Protein AF-A0A060CKG1-F1 (afdb_monomer)

Solvent-accessible surface area (backbone atoms only — not comparable to full-atom values): 6480 Å² total; per-residue (Å²): 83,64,70,46,85,90,54,57,44,49,62,85,80,42,60,67,42,31,33,78,51,62,58,72,11,49,42,74,90,76,64,24,37,29,71,27,49,81,38,67,67,45,45,48,51,55,51,50,51,54,49,46,46,39,71,76,66,64,50,90,60,46,76,48,75,62,43,52,65,53,40,29,43,52,58,92,50,59,93,87,55,43,64,62,37,101,84,70,41,51,54,27,60,40,42,47,50,49,56,73,69,36,90,49,66,88,44,46,52,78,44,117

Mean predicted aligned error: 4.68 Å

InterPro domains:
  IPR017853 Glycoside hydrolase superfamily [SSF51445] (3-99)

Nearest PDB structures (foldseek):
  6klf-assembly1_A  TM=9.955E-01  e=7.530E-12  Crocosphaera subtropica ATCC 51142
  5gr1-assembly1_A  TM=9.707E-01  e=5.111E-12  Crocosphaera subtropica ATCC 51142
  5gr5-assembly1_A  TM=9.957E-01  e=1.040E-11  Crocosphaera subtropica ATCC 51142
  5gr0-assembly1_A  TM=9.699E-01  e=8.033E-12  Crocosphaera subtropica ATCC 51142
  5gr4-assembly1_A  TM=9.959E-01  e=1.437E-11  Crocosphaera subtropica ATCC 51142

Secondary structure (DSSP, 8-state):
-B--TTTTTTTTSS-SSB-SSHHHHEETTTTEEPB-TT-HHHHHHHHHHHHHHHHHH--S-EEES-HHHHHBTTTT--TTSS---TTS-SB-HHHHHHHHH-TTTTTEEE--

Sequence (112 aa):
FPSDPHGLACFDGTHLYEHADPQEGFHQDWHTLIYNFGRNEVRGFLLGSAFYWLKHFHIDGLRVDAVASMLYRDYSRKEGEWKPNIYGGRENLEAVSFFMNSQLSCEICMMM

Organism: NCBI:txid114714

Structure (mmCIF, N/CA/C/O backbone):
data_AF-A0A060CKG1-F1
#
_entry.id   AF-A0A060CKG1-F1
#
loop_
_atom_site.group_PDB
_atom_site.id
_atom_site.type_symbol
_atom_site.label_atom_id
_atom_site.label_alt_id
_atom_site.label_comp_id
_atom_site.label_asym_id
_atom_site.label_entity_id
_atom_site.label_seq_id
_atom_site.pdbx_PDB_ins_code
_atom_site.Cartn_x
_atom_site.Cartn_y
_atom_site.Cartn_z
_atom_site.occupancy
_atom_site.B_iso_or_equiv
_atom_site.auth_seq_id
_atom_site.auth_comp_id
_atom_site.auth_asym_id
_atom_site.auth_atom_id
_atom_site.pdbx_PDB_model_num
ATOM 1 N N . PHE A 1 1 ? 4.684 -1.755 4.210 1.00 92.25 1 PHE A N 1
ATOM 2 C CA . PHE A 1 1 ? 6.144 -1.550 4.223 1.00 92.25 1 PHE A CA 1
ATOM 3 C C . PHE A 1 1 ? 6.606 -1.196 5.637 1.00 92.25 1 PHE A C 1
ATOM 5 O O . PHE A 1 1 ? 5.801 -0.659 6.392 1.00 92.25 1 PHE A O 1
ATOM 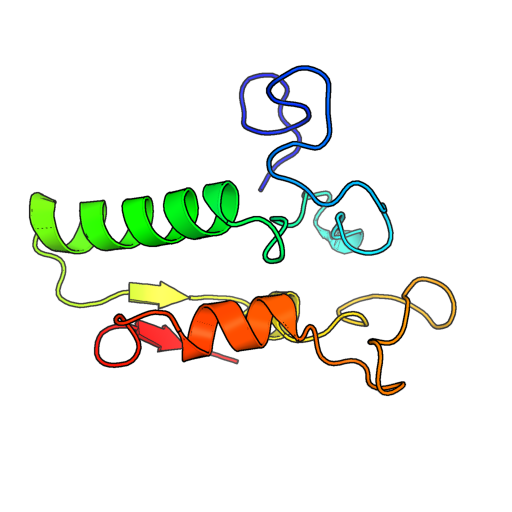12 N N . PRO A 1 2 ? 7.842 -1.539 6.037 1.00 94.31 2 PRO A N 1
ATOM 13 C CA . PRO A 1 2 ? 8.378 -1.228 7.368 1.00 94.31 2 PRO A CA 1
ATOM 14 C C . PRO A 1 2 ? 8.440 0.278 7.666 1.00 94.31 2 PRO A C 1
ATOM 16 O O . PRO A 1 2 ? 8.513 1.088 6.743 1.00 94.31 2 PRO A O 1
ATOM 19 N N . SER A 1 3 ? 8.430 0.655 8.946 1.00 92.69 3 SER A N 1
ATOM 20 C CA . SER A 1 3 ? 8.461 2.056 9.399 1.00 92.69 3 SER A CA 1
ATOM 21 C C . SER A 1 3 ? 9.878 2.620 9.578 1.00 92.69 3 SER A C 1
ATOM 23 O O . SER A 1 3 ? 10.089 3.530 10.379 1.00 92.69 3 SER A O 1
ATOM 25 N N . ASP A 1 4 ? 10.869 2.050 8.895 1.00 93.12 4 ASP A N 1
ATOM 26 C CA . ASP A 1 4 ? 12.261 2.468 9.015 1.00 93.12 4 ASP A CA 1
ATOM 27 C C . ASP A 1 4 ? 12.474 3.920 8.539 1.00 93.12 4 ASP A C 1
ATOM 29 O O . ASP A 1 4 ? 12.023 4.268 7.443 1.00 93.12 4 ASP A O 1
ATOM 33 N N . PRO A 1 5 ? 13.226 4.762 9.282 1.00 90.94 5 PRO A N 1
ATOM 34 C CA . PRO A 1 5 ? 13.419 6.175 8.930 1.00 90.94 5 PRO A CA 1
ATOM 35 C C . PRO A 1 5 ? 14.138 6.426 7.600 1.00 90.94 5 PRO A C 1
ATOM 37 O O . PRO A 1 5 ? 14.017 7.500 7.026 1.00 90.94 5 PRO A O 1
ATOM 40 N N . HIS A 1 6 ? 14.922 5.458 7.123 1.00 93.50 6 HIS A N 1
ATOM 41 C CA . HIS A 1 6 ? 15.615 5.540 5.834 1.00 93.50 6 HIS A CA 1
ATOM 42 C C . HIS A 1 6 ? 14.744 5.060 4.658 1.00 93.50 6 HIS A C 1
ATOM 44 O O . HIS A 1 6 ? 15.196 5.078 3.515 1.00 93.50 6 HIS A O 1
ATOM 50 N N . GLY A 1 7 ? 13.537 4.564 4.947 1.00 95.06 7 GLY A N 1
ATOM 51 C CA . GLY A 1 7 ? 12.598 4.024 3.977 1.00 95.06 7 GLY A CA 1
ATOM 52 C C . GLY A 1 7 ? 11.579 5.054 3.491 1.00 95.06 7 GLY A C 1
ATOM 53 O O . GLY A 1 7 ? 11.887 6.220 3.266 1.00 95.06 7 GLY A O 1
ATOM 54 N N . LEU A 1 8 ? 10.343 4.589 3.291 1.00 95.56 8 LEU A N 1
ATOM 55 C CA . LEU A 1 8 ? 9.247 5.382 2.716 1.00 95.56 8 LEU A CA 1
ATOM 56 C C . LEU A 1 8 ? 8.341 6.042 3.767 1.00 95.56 8 LEU A C 1
ATOM 58 O O . LEU A 1 8 ? 7.434 6.785 3.398 1.00 95.56 8 LEU A O 1
ATOM 62 N N . ALA A 1 9 ? 8.547 5.749 5.052 1.00 94.94 9 ALA A N 1
ATOM 63 C CA . ALA A 1 9 ? 7.738 6.295 6.137 1.00 94.94 9 ALA A CA 1
ATOM 64 C C . ALA A 1 9 ? 7.965 7.806 6.268 1.00 94.94 9 ALA A C 1
ATOM 66 O O . ALA A 1 9 ? 9.115 8.239 6.315 1.00 94.94 9 ALA A O 1
ATOM 67 N N . CYS A 1 10 ? 6.889 8.598 6.347 1.00 93.88 10 CYS A N 1
ATOM 68 C CA . CYS A 1 10 ? 6.963 10.058 6.472 1.00 93.88 10 CYS A CA 1
ATOM 69 C C . CYS A 1 10 ? 7.930 10.722 5.467 1.00 93.88 10 CYS A C 1
ATOM 71 O O . CYS A 1 10 ? 8.685 11.627 5.828 1.00 93.88 10 CYS A O 1
ATOM 73 N N . PHE A 1 11 ? 7.931 10.242 4.218 1.00 96.12 11 PHE A N 1
ATOM 74 C CA . PHE A 1 11 ? 8.996 10.485 3.236 1.00 96.12 11 PHE A CA 1
ATOM 75 C C . PHE A 1 11 ? 9.367 11.964 3.022 1.00 96.12 11 PHE A C 1
ATOM 77 O O . PHE A 1 11 ? 10.541 12.287 2.865 1.00 96.12 11 PHE A O 1
ATOM 84 N N . ASP A 1 12 ? 8.385 12.866 3.020 1.00 95.12 12 ASP A N 1
ATOM 85 C CA . ASP A 1 12 ? 8.572 14.315 2.850 1.00 95.12 12 ASP A CA 1
ATOM 86 C C . ASP A 1 12 ? 8.209 15.121 4.113 1.00 95.12 12 ASP A C 1
ATOM 88 O O . ASP A 1 12 ? 7.972 16.327 4.053 1.00 95.12 12 ASP A O 1
ATOM 92 N N . GLY A 1 13 ? 8.146 14.451 5.268 1.00 94.00 13 GLY A N 1
ATOM 93 C CA . GLY A 1 13 ? 7.607 15.002 6.513 1.00 94.00 13 GLY A CA 1
ATOM 94 C C . GLY A 1 13 ? 6.085 14.878 6.643 1.00 94.00 13 GLY A C 1
ATOM 95 O O . GLY A 1 13 ? 5.538 15.265 7.675 1.00 94.00 13 GLY A O 1
ATOM 96 N N . THR A 1 14 ? 5.399 14.317 5.641 1.00 93.50 14 THR A N 1
ATOM 97 C CA . THR A 1 14 ? 3.967 13.990 5.681 1.00 93.50 14 THR A CA 1
ATOM 98 C C . THR A 1 14 ? 3.719 12.506 5.406 1.00 93.50 14 THR A C 1
ATOM 100 O O . THR A 1 14 ? 4.610 11.788 4.949 1.00 93.50 14 THR A O 1
ATOM 103 N N . HIS A 1 15 ? 2.488 12.044 5.651 1.00 93.50 15 HIS A N 1
ATOM 104 C CA . HIS A 1 15 ? 2.028 10.706 5.272 1.00 93.50 15 HIS A CA 1
ATOM 105 C C . HIS A 1 15 ? 1.850 10.603 3.750 1.00 93.50 15 HIS A C 1
ATOM 107 O O . HIS A 1 15 ? 0.745 10.730 3.213 1.00 93.50 15 HIS A O 1
ATOM 113 N N . LEU A 1 16 ? 2.976 10.467 3.048 1.00 94.88 16 LEU A N 1
ATOM 114 C CA . LEU A 1 16 ? 3.031 10.511 1.592 1.00 94.88 16 LEU A CA 1
ATOM 115 C C . LEU A 1 16 ? 2.662 9.159 0.973 1.00 94.88 16 LEU A C 1
ATOM 117 O O . LEU A 1 16 ? 1.739 9.096 0.155 1.00 94.88 16 LEU A O 1
ATOM 121 N N . TYR A 1 17 ? 3.396 8.104 1.347 1.00 96.19 17 TYR A N 1
ATOM 122 C CA . TYR A 1 17 ? 3.214 6.751 0.817 1.00 96.19 17 TYR A CA 1
ATOM 123 C C . TYR A 1 17 ? 2.201 5.948 1.620 1.00 96.19 17 TYR A C 1
ATOM 125 O O . TYR A 1 17 ? 1.478 5.139 1.045 1.00 96.19 17 TYR A O 1
ATOM 133 N N . GLU A 1 18 ? 2.153 6.158 2.928 1.00 95.38 18 GLU A N 1
ATOM 134 C CA . GLU A 1 18 ? 1.181 5.582 3.842 1.00 95.38 18 GLU A CA 1
ATOM 135 C C . GLU A 1 18 ? -0.106 6.407 3.919 1.00 95.38 18 GLU A C 1
ATOM 137 O O . GLU A 1 18 ? -0.142 7.594 3.587 1.00 95.38 18 GLU A O 1
ATOM 142 N N . HIS A 1 19 ? -1.192 5.778 4.363 1.00 93.50 19 HIS A N 1
ATOM 143 C CA . HIS A 1 19 ? -2.423 6.506 4.647 1.00 93.50 19 HIS A CA 1
ATOM 144 C C . HIS A 1 19 ? -2.292 7.302 5.959 1.00 93.50 19 HIS A C 1
ATOM 146 O O . HIS A 1 19 ? -1.787 6.784 6.951 1.00 93.50 19 HIS A O 1
ATOM 152 N N . ALA A 1 20 ? -2.776 8.550 5.977 1.00 91.69 20 ALA A N 1
ATOM 153 C CA . ALA A 1 20 ? -2.663 9.431 7.145 1.00 91.69 20 ALA A CA 1
ATOM 154 C C . ALA A 1 20 ? -3.524 8.983 8.337 1.00 91.69 20 ALA A C 1
ATOM 156 O O . ALA A 1 20 ? -3.186 9.256 9.485 1.00 91.69 20 ALA A O 1
ATOM 157 N N . ASP A 1 21 ? -4.647 8.310 8.070 1.00 90.00 21 ASP A N 1
ATOM 158 C CA . ASP A 1 21 ? -5.458 7.682 9.117 1.00 90.00 21 ASP A CA 1
ATOM 159 C C . ASP A 1 21 ? -4.783 6.384 9.593 1.00 90.00 21 ASP A C 1
ATOM 161 O O . ASP A 1 21 ? -4.681 5.451 8.791 1.00 90.00 21 ASP A O 1
ATOM 165 N N . PRO A 1 22 ? -4.379 6.263 10.872 1.00 84.25 22 PRO A N 1
ATOM 166 C CA . PRO A 1 22 ? -3.769 5.043 11.400 1.00 84.25 22 PRO A CA 1
ATOM 167 C C . PRO A 1 22 ? -4.671 3.807 11.288 1.00 84.25 22 PRO A C 1
ATOM 169 O O . PRO A 1 22 ? -4.166 2.694 11.149 1.00 84.25 22 PRO A O 1
ATOM 172 N N . GLN A 1 23 ? -5.998 3.991 11.299 1.00 85.12 23 GLN A N 1
ATOM 173 C CA . GLN A 1 23 ? -6.965 2.904 11.110 1.00 85.12 23 GLN A CA 1
ATOM 174 C C . GLN A 1 23 ? -7.005 2.392 9.670 1.00 85.12 23 GLN A C 1
ATOM 176 O O . GLN A 1 23 ? -7.654 1.392 9.406 1.00 85.12 23 GLN A O 1
ATOM 181 N N . GLU A 1 24 ? -6.341 3.038 8.718 1.00 85.12 24 GLU A N 1
ATOM 182 C CA . GLU A 1 24 ? -6.229 2.562 7.332 1.00 85.12 24 GLU A CA 1
ATOM 183 C C . GLU A 1 24 ? -4.765 2.384 6.912 1.00 85.12 24 GLU A C 1
ATOM 185 O O . GLU A 1 24 ? -4.466 1.544 6.072 1.00 85.12 24 GLU A O 1
ATOM 190 N N . GLY A 1 25 ? -3.847 3.118 7.543 1.00 86.19 25 GLY A N 1
ATOM 191 C CA . GLY A 1 25 ? -2.432 3.201 7.193 1.00 86.19 25 GLY A CA 1
ATOM 192 C C . GLY A 1 25 ? -1.500 2.287 7.979 1.00 86.19 25 GLY A C 1
ATOM 193 O O . GLY A 1 25 ? -0.302 2.317 7.714 1.00 86.19 25 GLY A O 1
ATOM 194 N N . PHE A 1 26 ? -1.993 1.488 8.931 1.00 89.62 26 PHE A N 1
ATOM 195 C CA . PHE A 1 26 ? -1.136 0.654 9.780 1.00 89.62 26 PHE A CA 1
ATOM 196 C C . PHE A 1 26 ? -1.678 -0.768 9.980 1.00 89.62 26 PHE A C 1
ATOM 198 O O . PHE A 1 26 ? -2.835 -0.967 10.366 1.00 89.62 26 PHE A O 1
ATOM 205 N N . HIS A 1 27 ? -0.823 -1.767 9.752 1.00 87.69 27 HIS A N 1
ATOM 206 C CA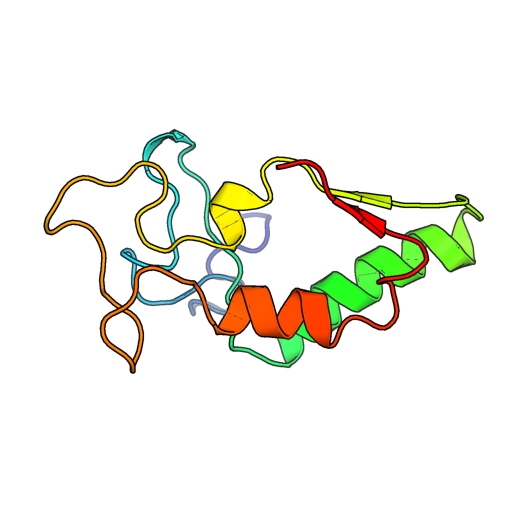 . HIS A 1 27 ? -1.046 -3.155 10.160 1.00 87.69 27 HIS A CA 1
ATOM 207 C C . HIS A 1 27 ? -0.493 -3.355 11.571 1.00 87.69 27 HIS A C 1
ATOM 209 O O . HIS A 1 27 ? 0.725 -3.390 11.753 1.00 87.69 27 HIS A O 1
ATOM 215 N N . GLN A 1 28 ? -1.387 -3.512 12.551 1.00 83.00 28 GLN A N 1
ATOM 216 C CA . GLN A 1 28 ? -1.018 -3.613 13.966 1.00 83.00 28 GLN A CA 1
ATOM 217 C C . GLN A 1 28 ? -0.190 -4.864 14.272 1.00 83.00 28 GLN A C 1
ATOM 219 O O . GLN A 1 28 ? 0.868 -4.749 14.880 1.00 83.00 28 GLN A O 1
ATOM 224 N N . ASP A 1 29 ? -0.601 -6.030 13.773 1.00 84.88 29 ASP A N 1
ATOM 225 C CA . ASP A 1 29 ? 0.100 -7.289 14.060 1.00 84.88 29 ASP A CA 1
ATOM 226 C C . ASP A 1 29 ? 1.518 -7.333 13.483 1.00 84.88 29 ASP A C 1
ATOM 228 O O . ASP A 1 29 ? 2.433 -7.900 14.081 1.00 84.88 29 ASP A O 1
ATOM 232 N N . TRP A 1 30 ? 1.721 -6.719 12.318 1.00 86.31 30 TRP A N 1
ATOM 233 C CA . TRP A 1 30 ? 3.007 -6.741 11.616 1.00 86.31 30 TRP A CA 1
ATOM 234 C C . TRP A 1 30 ? 3.879 -5.527 11.912 1.00 86.31 30 TRP A C 1
ATOM 236 O O . TRP A 1 30 ? 5.042 -5.516 11.522 1.00 86.31 30 TRP A O 1
ATOM 246 N N . HIS A 1 31 ? 3.340 -4.513 12.590 1.00 87.75 31 HIS A N 1
ATOM 247 C CA . HIS A 1 31 ? 4.010 -3.235 12.823 1.00 87.75 31 HIS A CA 1
ATOM 248 C C . HIS A 1 31 ? 4.525 -2.596 11.518 1.00 87.75 31 HIS A C 1
ATOM 250 O O . HIS A 1 31 ? 5.640 -2.082 11.445 1.00 87.75 31 HIS A O 1
ATOM 256 N N . THR A 1 32 ? 3.704 -2.640 10.462 1.00 91.75 32 THR A N 1
ATOM 257 C CA . THR A 1 32 ? 4.045 -2.086 9.138 1.00 91.75 32 THR A CA 1
ATOM 258 C C . THR A 1 32 ? 3.022 -1.065 8.666 1.00 91.75 32 THR A C 1
ATOM 260 O O . THR A 1 32 ? 1.839 -1.157 8.990 1.00 91.75 32 THR A O 1
ATOM 263 N N . LEU A 1 33 ? 3.473 -0.125 7.840 1.00 93.44 33 LEU A N 1
ATOM 264 C CA . LEU A 1 33 ? 2.636 0.869 7.181 1.00 93.44 33 LEU A CA 1
ATOM 265 C C . LEU A 1 33 ? 1.968 0.298 5.925 1.00 93.44 33 LEU A C 1
ATOM 267 O O . LEU A 1 33 ? 2.554 -0.513 5.202 1.00 93.44 33 LEU A O 1
ATOM 271 N N . ILE A 1 34 ? 0.750 0.745 5.642 1.00 94.00 34 ILE A N 1
ATOM 272 C CA . ILE A 1 34 ? -0.052 0.337 4.486 1.00 94.00 34 ILE A CA 1
ATOM 273 C C . ILE A 1 34 ? 0.013 1.441 3.436 1.00 94.00 34 ILE A C 1
ATOM 275 O O . ILE A 1 34 ? -0.208 2.611 3.748 1.00 94.00 34 ILE A O 1
ATOM 279 N N . TYR A 1 35 ? 0.307 1.065 2.189 1.00 95.31 35 TYR A N 1
ATOM 280 C CA . TYR A 1 35 ? 0.329 2.002 1.070 1.00 95.31 35 TYR A CA 1
ATOM 281 C C . TYR A 1 35 ? -1.033 2.674 0.876 1.00 95.31 35 TYR A C 1
ATOM 283 O O . TYR A 1 35 ? -2.078 2.026 0.894 1.00 95.31 35 TYR A O 1
ATOM 291 N N . ASN A 1 36 ? -1.016 3.976 0.617 1.00 95.00 36 ASN A N 1
ATOM 292 C CA . ASN A 1 36 ? -2.204 4.742 0.292 1.00 95.00 36 ASN A CA 1
ATOM 293 C C . ASN A 1 36 ? -2.630 4.485 -1.162 1.00 95.00 36 ASN A C 1
ATOM 295 O O . ASN A 1 36 ? -2.245 5.210 -2.082 1.00 95.00 36 ASN A O 1
ATOM 299 N N . PHE A 1 37 ? -3.450 3.453 -1.371 1.00 92.44 37 PHE A N 1
ATOM 300 C CA . PHE A 1 37 ? -3.970 3.094 -2.695 1.00 92.44 37 PHE A CA 1
ATOM 301 C C . PHE A 1 37 ? -4.886 4.160 -3.308 1.00 92.44 37 PHE A C 1
ATOM 303 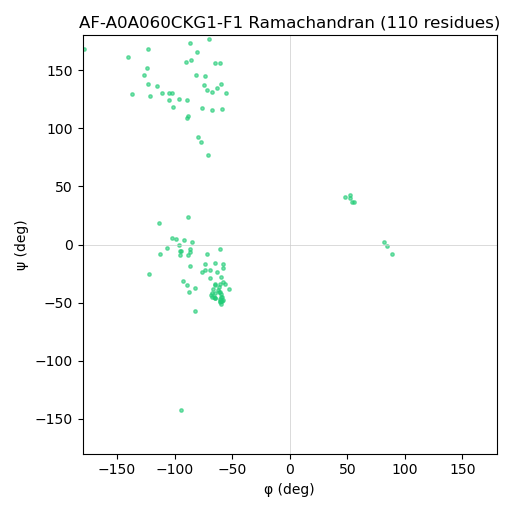O O . PHE A 1 37 ? -5.108 4.130 -4.515 1.00 92.44 37 PHE A O 1
ATOM 310 N N . GLY A 1 38 ? -5.397 5.114 -2.524 1.00 91.62 38 GLY A N 1
ATOM 311 C CA . GLY A 1 38 ? -6.195 6.232 -3.035 1.00 91.62 38 GLY A CA 1
ATOM 312 C C . GLY A 1 38 ? -5.366 7.286 -3.776 1.00 91.62 38 GLY A C 1
ATOM 313 O O . GLY A 1 38 ? -5.916 8.082 -4.536 1.00 91.62 38 GLY A O 1
ATOM 314 N N . ARG A 1 39 ? -4.038 7.2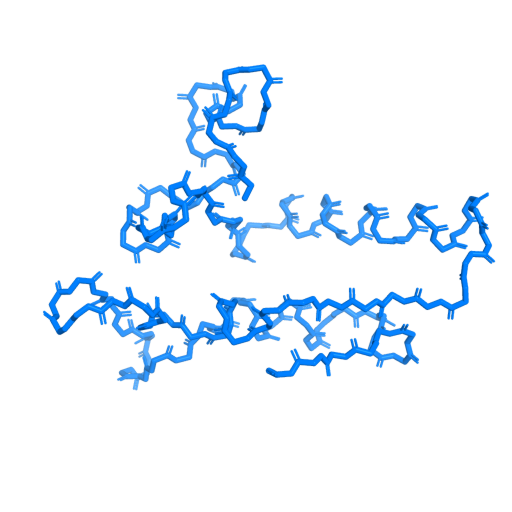92 -3.595 1.00 94.62 39 ARG A N 1
ATOM 315 C CA . ARG A 1 39 ? -3.143 8.310 -4.152 1.00 94.62 39 ARG A CA 1
ATOM 316 C C . ARG A 1 39 ? -2.508 7.868 -5.468 1.00 94.62 39 ARG A C 1
ATOM 318 O O . ARG A 1 39 ? -1.845 6.834 -5.540 1.00 94.62 39 ARG A O 1
ATOM 325 N N . ASN A 1 40 ? -2.661 8.681 -6.512 1.00 93.31 40 ASN A N 1
ATOM 326 C CA . ASN A 1 40 ? -2.207 8.342 -7.864 1.00 93.31 40 ASN A CA 1
ATOM 327 C C . ASN A 1 40 ? -0.695 8.110 -7.952 1.00 93.31 40 ASN A C 1
ATOM 329 O O . ASN A 1 40 ? -0.267 7.163 -8.607 1.00 93.31 40 ASN A O 1
ATOM 333 N N . GLU A 1 41 ? 0.113 8.922 -7.271 1.00 95.06 41 GLU A N 1
ATOM 334 C CA . GLU A 1 41 ? 1.572 8.791 -7.290 1.00 95.06 41 GLU A CA 1
ATOM 335 C C . GLU A 1 41 ? 2.030 7.492 -6.615 1.00 95.06 41 GLU A C 1
ATOM 337 O O . GLU A 1 41 ? 2.923 6.816 -7.120 1.00 95.06 41 GLU A O 1
ATOM 342 N N . VAL A 1 42 ? 1.369 7.087 -5.525 1.00 95.75 42 VAL A N 1
ATOM 343 C CA . VAL A 1 42 ? 1.660 5.830 -4.815 1.00 95.75 42 VAL A CA 1
ATOM 344 C C . VAL A 1 42 ? 1.274 4.627 -5.672 1.00 95.75 42 VAL A C 1
ATOM 346 O O . VAL A 1 42 ? 2.057 3.689 -5.816 1.00 95.75 42 VAL A O 1
ATOM 349 N N . ARG A 1 43 ? 0.104 4.6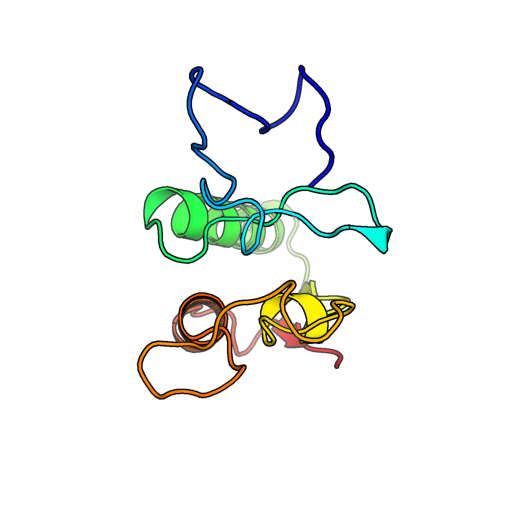69 -6.323 1.00 93.19 43 ARG A N 1
ATOM 350 C CA . ARG A 1 43 ? -0.296 3.641 -7.299 1.00 93.19 43 ARG A CA 1
ATOM 351 C C . ARG A 1 43 ? 0.707 3.549 -8.449 1.00 93.19 43 ARG A C 1
ATOM 353 O O . ARG A 1 43 ? 1.096 2.448 -8.833 1.00 93.19 43 ARG A O 1
ATOM 360 N N . GLY A 1 44 ? 1.131 4.696 -8.980 1.00 93.75 44 GLY A N 1
ATOM 361 C CA . GLY A 1 44 ? 2.124 4.793 -10.046 1.00 93.75 44 GLY A CA 1
ATOM 362 C C . GLY A 1 44 ? 3.476 4.217 -9.635 1.00 93.75 44 GLY A C 1
ATOM 363 O O . GLY A 1 44 ? 4.079 3.482 -10.410 1.00 93.75 44 GLY A O 1
ATOM 364 N N . PHE A 1 45 ? 3.914 4.468 -8.402 1.00 95.56 45 PHE A N 1
ATOM 365 C CA . PHE A 1 45 ? 5.124 3.878 -7.833 1.00 95.56 45 PHE A CA 1
ATOM 366 C C . PHE A 1 45 ? 5.046 2.344 -7.771 1.00 95.56 45 PHE A C 1
ATOM 368 O O . PHE A 1 45 ? 5.955 1.662 -8.243 1.00 95.56 45 PHE A O 1
ATOM 375 N N . LEU A 1 46 ? 3.943 1.790 -7.253 1.00 94.44 46 LEU A N 1
ATOM 376 C CA . LEU A 1 46 ? 3.756 0.338 -7.144 1.00 94.44 46 LEU A CA 1
ATOM 377 C C . LEU A 1 46 ? 3.691 -0.343 -8.519 1.00 94.44 46 LEU A C 1
ATOM 379 O O . LEU A 1 46 ? 4.373 -1.342 -8.746 1.00 94.44 46 LEU A O 1
ATOM 383 N N . LEU A 1 47 ? 2.917 0.217 -9.455 1.00 92.50 47 LEU A N 1
ATOM 384 C CA . LEU A 1 47 ? 2.836 -0.293 -10.828 1.00 92.50 47 LEU A CA 1
ATOM 385 C C . LEU A 1 47 ? 4.171 -0.150 -11.560 1.00 92.50 47 LEU A C 1
ATOM 387 O O . LEU A 1 47 ? 4.594 -1.072 -12.250 1.00 92.50 47 LEU A O 1
ATOM 391 N N . GLY A 1 48 ? 4.849 0.986 -11.393 1.00 93.31 48 GLY A N 1
ATOM 392 C CA . GLY A 1 48 ? 6.166 1.238 -11.967 1.00 93.31 48 GLY A CA 1
ATOM 393 C C . GLY A 1 48 ? 7.198 0.221 -11.490 1.00 93.31 48 GLY A C 1
ATOM 394 O O . GLY A 1 48 ? 7.940 -0.309 -12.312 1.00 93.31 48 GLY A O 1
ATOM 395 N N . SER A 1 49 ? 7.190 -0.119 -10.197 1.00 93.75 49 SER A N 1
ATOM 396 C CA . SER A 1 49 ? 8.027 -1.183 -9.634 1.00 93.75 49 SER A CA 1
ATOM 397 C C . SER A 1 49 ? 7.719 -2.541 -10.272 1.00 93.75 49 SER A C 1
ATOM 399 O O . SER A 1 49 ? 8.624 -3.200 -10.780 1.00 93.75 49 SER A O 1
ATOM 401 N N . ALA A 1 50 ? 6.442 -2.933 -10.345 1.00 91.81 50 ALA A N 1
ATOM 402 C CA . ALA A 1 50 ? 6.033 -4.190 -10.976 1.00 91.81 50 ALA A CA 1
ATOM 403 C C . ALA A 1 50 ? 6.484 -4.281 -12.448 1.00 91.81 50 ALA A C 1
ATOM 405 O O . ALA A 1 50 ? 7.113 -5.261 -12.852 1.00 91.81 50 ALA A O 1
ATOM 406 N N . PHE A 1 51 ? 6.245 -3.229 -13.238 1.00 91.56 51 PHE A N 1
ATOM 407 C CA . PHE A 1 51 ? 6.697 -3.160 -14.629 1.00 91.56 51 PHE A CA 1
ATOM 408 C C . PHE A 1 51 ? 8.218 -3.143 -14.767 1.00 91.56 51 PHE A C 1
ATOM 410 O O . PHE A 1 51 ? 8.740 -3.671 -15.748 1.00 91.56 51 PHE A O 1
ATOM 417 N N . TYR A 1 52 ? 8.935 -2.532 -13.823 1.00 94.19 52 TYR A N 1
ATOM 418 C CA . TYR A 1 52 ? 10.391 -2.505 -13.840 1.00 94.19 52 TYR A CA 1
ATOM 419 C C . TYR A 1 52 ? 10.957 -3.924 -13.782 1.00 94.19 52 TYR A C 1
ATOM 421 O O . TYR A 1 52 ? 11.778 -4.273 -14.630 1.00 94.19 52 TYR A O 1
ATOM 429 N N . TRP A 1 53 ? 10.447 -4.755 -12.867 1.00 94.19 53 TRP A N 1
ATOM 430 C CA . TRP A 1 53 ? 10.834 -6.161 -12.753 1.00 94.19 53 TRP A CA 1
ATOM 431 C C . TRP A 1 53 ? 10.542 -6.958 -14.027 1.00 94.19 53 TRP A C 1
ATOM 433 O O . TRP A 1 53 ? 11.451 -7.576 -14.577 1.00 94.19 53 TRP A O 1
ATOM 443 N N . LEU A 1 54 ? 9.312 -6.879 -14.542 1.00 90.62 54 LEU A N 1
ATOM 444 C CA . LEU A 1 54 ? 8.902 -7.591 -15.759 1.00 90.62 54 LEU A CA 1
ATOM 445 C C . LEU A 1 54 ? 9.751 -7.186 -16.976 1.00 90.62 54 LEU A C 1
ATOM 447 O O . LEU A 1 54 ? 10.233 -8.039 -17.716 1.00 90.62 54 LEU A O 1
ATOM 451 N N . LYS A 1 55 ? 9.988 -5.882 -17.175 1.00 92.12 55 LYS A N 1
ATOM 452 C CA . LYS A 1 55 ? 10.670 -5.378 -18.379 1.00 92.12 55 LYS A CA 1
ATOM 453 C C . LYS A 1 55 ? 12.190 -5.461 -18.337 1.00 92.12 55 LYS A C 1
ATOM 455 O O . LYS A 1 55 ? 12.787 -5.677 -19.384 1.00 92.12 55 LYS A O 1
ATOM 460 N N . HIS A 1 56 ? 12.816 -5.229 -17.184 1.00 95.94 56 HIS A N 1
ATOM 461 C CA . HIS A 1 56 ? 14.282 -5.177 -17.095 1.00 95.94 56 HIS A CA 1
ATOM 462 C C . HIS A 1 56 ? 14.896 -6.526 -16.742 1.00 95.94 56 HIS A C 1
ATOM 464 O O . HIS A 1 56 ? 16.014 -6.810 -17.162 1.00 95.94 56 HIS A O 1
ATOM 470 N N . PHE A 1 57 ? 14.180 -7.350 -15.975 1.00 95.88 57 PHE A N 1
ATOM 471 C CA . PHE A 1 57 ? 14.677 -8.653 -15.533 1.00 95.88 57 PHE A CA 1
ATOM 472 C C . PHE A 1 57 ? 14.008 -9.821 -16.252 1.00 95.88 57 PHE A C 1
ATOM 474 O O . PHE A 1 57 ? 14.414 -10.956 -16.029 1.00 95.88 57 PHE A O 1
ATOM 481 N N . HIS A 1 58 ? 13.035 -9.550 -17.131 1.00 93.31 58 HIS A N 1
ATOM 482 C CA . HIS A 1 58 ? 12.379 -10.558 -17.966 1.00 93.31 58 HIS A CA 1
ATOM 483 C C . HIS A 1 58 ? 11.799 -11.723 -17.156 1.00 93.31 58 HIS A C 1
ATOM 485 O O . HIS A 1 58 ? 11.854 -12.872 -17.584 1.00 93.31 58 HIS A O 1
ATOM 491 N N . ILE A 1 59 ? 11.275 -11.428 -15.965 1.00 93.25 59 ILE A N 1
ATOM 492 C CA . ILE A 1 59 ? 10.506 -12.409 -15.202 1.00 93.25 59 ILE A CA 1
ATOM 493 C C . ILE A 1 59 ? 9.133 -12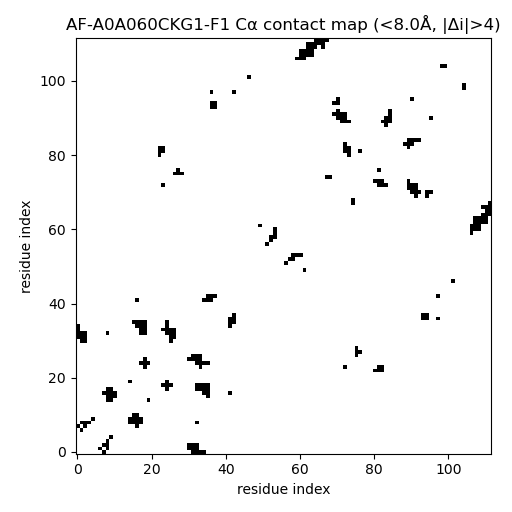.587 -15.861 1.00 93.25 59 ILE A C 1
ATOM 495 O O . ILE A 1 59 ? 8.565 -11.623 -16.368 1.00 93.25 59 ILE A O 1
ATOM 499 N N . ASP A 1 60 ? 8.594 -13.803 -15.840 1.00 90.00 60 ASP A N 1
ATOM 500 C CA . ASP A 1 60 ? 7.367 -14.142 -16.581 1.00 90.00 60 ASP A CA 1
ATOM 501 C C . ASP A 1 60 ? 6.069 -13.857 -15.812 1.00 90.00 60 ASP A C 1
ATOM 503 O O . ASP A 1 60 ? 4.970 -14.022 -16.339 1.00 90.00 60 ASP A O 1
ATOM 507 N N . GLY A 1 61 ? 6.173 -13.465 -14.544 1.00 88.56 61 GLY A N 1
ATOM 508 C CA . GLY A 1 61 ? 5.001 -13.173 -13.738 1.00 88.56 61 GLY A CA 1
ATOM 509 C C . GLY A 1 61 ? 5.332 -12.720 -12.330 1.00 88.56 61 GLY A C 1
ATOM 510 O O . GLY A 1 61 ? 6.461 -12.827 -11.847 1.00 88.56 61 GLY A O 1
ATOM 511 N N . LEU A 1 62 ? 4.303 -12.211 -11.663 1.00 90.06 62 LEU A N 1
ATOM 512 C CA . LEU A 1 62 ? 4.377 -11.728 -10.292 1.00 90.06 62 LEU A CA 1
ATOM 513 C C . LEU A 1 62 ? 3.357 -12.473 -9.434 1.00 90.06 62 LEU A C 1
ATOM 515 O O . LEU A 1 62 ? 2.210 -12.678 -9.826 1.00 90.06 62 LEU A O 1
ATOM 519 N N . ARG A 1 63 ? 3.768 -12.846 -8.226 1.00 91.44 63 ARG A N 1
ATOM 520 C CA . ARG A 1 63 ? 2.866 -13.365 -7.201 1.00 91.44 63 ARG A CA 1
ATOM 521 C C . ARG A 1 63 ? 2.758 -12.339 -6.086 1.00 91.44 63 ARG A C 1
ATOM 523 O O . ARG A 1 63 ? 3.779 -11.884 -5.576 1.00 91.44 63 ARG A O 1
ATOM 530 N N . VAL A 1 64 ? 1.529 -12.018 -5.695 1.00 90.00 64 VAL A N 1
ATOM 531 C CA . VAL A 1 64 ? 1.256 -11.151 -4.544 1.00 90.00 64 VAL A CA 1
ATOM 532 C C . VAL A 1 64 ? 0.781 -12.023 -3.391 1.00 90.00 64 VAL A C 1
ATOM 534 O O . VAL A 1 64 ? -0.148 -12.816 -3.548 1.00 90.00 64 VAL A O 1
ATOM 537 N N . ASP A 1 65 ? 1.469 -11.904 -2.262 1.00 92.12 65 ASP A N 1
ATOM 538 C CA . ASP A 1 65 ? 1.109 -12.569 -1.015 1.00 92.12 65 ASP A CA 1
ATOM 539 C C . ASP A 1 65 ? 0.178 -11.689 -0.173 1.00 92.12 65 ASP A C 1
ATOM 541 O O . ASP A 1 65 ? 0.159 -10.467 -0.338 1.00 92.12 65 ASP A O 1
ATOM 545 N N . ALA A 1 66 ? -0.588 -12.321 0.719 1.00 88.31 66 ALA A N 1
ATOM 546 C CA . ALA A 1 66 ? -1.482 -11.659 1.666 1.00 88.31 66 ALA A CA 1
ATOM 547 C C . ALA A 1 66 ? -2.469 -10.661 1.027 1.00 88.31 66 ALA A C 1
ATOM 549 O O . ALA A 1 66 ? -2.766 -9.610 1.592 1.00 88.31 66 ALA A O 1
ATOM 550 N N . VAL A 1 67 ? -3.037 -10.994 -0.138 1.00 89.94 67 VAL A N 1
ATOM 551 C CA . VAL A 1 67 ? -3.967 -10.105 -0.860 1.00 89.94 67 VAL A CA 1
ATOM 552 C C . VAL A 1 67 ? -5.185 -9.736 0.000 1.00 89.94 67 VAL A C 1
ATOM 554 O O . VAL A 1 67 ? -5.677 -8.609 -0.074 1.00 89.94 67 VAL A O 1
ATOM 557 N N . ALA A 1 68 ? -5.631 -10.631 0.888 1.00 89.12 68 ALA A N 1
ATOM 558 C CA . ALA A 1 68 ? -6.687 -10.343 1.858 1.00 89.12 68 ALA A CA 1
ATOM 559 C C . ALA A 1 68 ? -6.375 -9.128 2.755 1.00 89.12 68 ALA A C 1
ATOM 561 O O . ALA A 1 68 ? -7.287 -8.362 3.069 1.00 89.12 68 ALA A O 1
ATOM 562 N N . SER A 1 69 ? -5.104 -8.901 3.107 1.00 89.25 69 SER A N 1
ATOM 563 C CA . SER A 1 69 ? -4.684 -7.754 3.924 1.00 89.25 69 SER A CA 1
ATOM 564 C C . SER A 1 69 ? -4.815 -6.422 3.185 1.00 89.25 69 SER A C 1
ATOM 566 O O . SER A 1 69 ? -4.931 -5.373 3.814 1.00 89.25 69 SER A O 1
ATOM 568 N N . MET A 1 70 ? -4.831 -6.462 1.851 1.00 91.50 70 MET A N 1
ATOM 569 C CA . MET A 1 70 ? -5.068 -5.299 1.001 1.00 91.50 70 MET A CA 1
ATOM 570 C C . MET A 1 70 ? -6.563 -5.083 0.754 1.00 91.50 70 MET A C 1
ATOM 572 O O . MET A 1 70 ? -7.024 -3.944 0.763 1.00 91.50 70 MET A O 1
ATOM 576 N N . LEU A 1 71 ? -7.320 -6.163 0.526 1.00 92.25 71 LEU A N 1
ATOM 577 C CA . LEU A 1 71 ? -8.726 -6.105 0.112 1.00 92.25 71 LEU A CA 1
ATOM 578 C C . LEU A 1 71 ? -9.700 -5.761 1.239 1.00 92.25 71 LEU A C 1
ATOM 580 O O . LEU A 1 71 ? -10.792 -5.273 0.949 1.00 92.25 71 LEU A O 1
ATOM 584 N N . TYR A 1 72 ? -9.339 -6.003 2.497 1.00 92.00 72 TYR A N 1
ATOM 585 C CA . TYR A 1 72 ? -10.255 -5.861 3.625 1.00 92.00 72 TYR A CA 1
ATOM 586 C C . TYR A 1 72 ? -9.755 -4.850 4.659 1.00 92.00 72 TYR A C 1
ATOM 588 O O . TYR A 1 72 ? -8.638 -4.942 5.164 1.00 92.00 72 TYR A O 1
ATOM 596 N N . ARG A 1 73 ? -10.613 -3.886 5.004 1.00 90.44 73 ARG A N 1
ATOM 597 C CA . ARG A 1 73 ? -10.344 -2.834 5.998 1.00 90.44 73 ARG A CA 1
ATOM 598 C C . ARG A 1 73 ? -10.368 -3.361 7.437 1.00 90.44 73 ARG A C 1
ATOM 600 O O . ARG A 1 73 ? -9.761 -2.747 8.310 1.00 90.44 73 ARG A O 1
ATOM 607 N N . ASP A 1 74 ? -11.034 -4.486 7.681 1.00 90.62 74 ASP A N 1
ATOM 608 C CA . ASP A 1 74 ? -11.118 -5.175 8.977 1.00 90.62 74 ASP A CA 1
ATOM 609 C C . ASP A 1 74 ? -10.024 -6.242 9.168 1.00 90.62 74 ASP A C 1
ATOM 611 O O . ASP A 1 74 ? -10.016 -6.942 10.181 1.00 90.62 74 ASP A O 1
ATOM 615 N N . TYR A 1 75 ? -9.089 -6.385 8.218 1.00 88.94 75 TYR A N 1
ATOM 616 C CA . TYR A 1 75 ? -8.076 -7.434 8.275 1.00 88.94 75 TYR A CA 1
ATOM 617 C C . TYR A 1 75 ? -7.221 -7.329 9.546 1.00 88.94 75 TYR A C 1
ATOM 619 O O . TYR A 1 75 ? -6.478 -6.363 9.736 1.00 88.94 75 TYR A O 1
ATOM 627 N N . SER A 1 76 ? -7.307 -8.359 10.392 1.00 84.81 76 SER A N 1
ATOM 628 C CA . SER A 1 76 ? -6.614 -8.448 11.683 1.00 84.81 76 SER A CA 1
ATOM 629 C C . SER A 1 76 ? -6.893 -7.278 12.638 1.00 84.81 76 SER A C 1
ATOM 631 O O . SER A 1 76 ? -6.011 -6.813 13.357 1.00 84.81 76 SER A O 1
ATOM 633 N N . ARG A 1 77 ? -8.130 -6.769 12.635 1.00 87.88 77 ARG A N 1
ATOM 634 C CA . ARG A 1 77 ? -8.581 -5.678 13.514 1.00 87.88 77 ARG A CA 1
ATOM 635 C C . ARG A 1 77 ? -9.834 -6.079 14.275 1.00 87.88 77 ARG A C 1
ATOM 637 O O . ARG A 1 77 ? -10.676 -6.809 13.754 1.00 87.88 77 ARG A O 1
ATOM 644 N N . LYS A 1 78 ? -9.974 -5.599 15.512 1.00 88.25 78 LYS A N 1
ATOM 645 C CA . LYS A 1 78 ? -11.184 -5.834 16.310 1.00 88.25 78 LYS A CA 1
ATOM 646 C C . LYS A 1 78 ? -12.291 -4.864 15.909 1.00 88.25 78 LYS A C 1
ATOM 648 O O . LYS A 1 78 ? -12.061 -3.846 15.253 1.00 88.25 78 LYS A O 1
ATOM 653 N N . GLU A 1 79 ? -13.513 -5.164 16.334 1.00 85.44 79 GLU A N 1
ATOM 654 C CA . GLU A 1 79 ? -14.630 -4.231 16.192 1.00 85.44 79 GLU A CA 1
ATOM 655 C C . GLU A 1 79 ? -14.298 -2.881 16.849 1.00 85.44 79 GLU A C 1
ATOM 657 O O . GLU A 1 79 ? -13.839 -2.826 17.989 1.00 85.44 79 GLU A O 1
ATOM 662 N N . GLY A 1 80 ? -14.508 -1.787 16.110 1.00 87.19 80 GLY A N 1
ATOM 663 C CA . GLY A 1 80 ? -14.181 -0.424 16.546 1.00 87.19 80 GLY A CA 1
ATOM 664 C C . GLY A 1 80 ? -12.760 0.051 16.217 1.00 87.19 80 GLY A C 1
ATOM 665 O O . GLY A 1 80 ? -12.481 1.237 16.372 1.00 87.19 80 GLY A O 1
ATOM 666 N N . GLU A 1 81 ? -11.880 -0.825 15.720 1.00 88.75 81 GLU A N 1
ATOM 667 C CA . GLU A 1 81 ? -10.5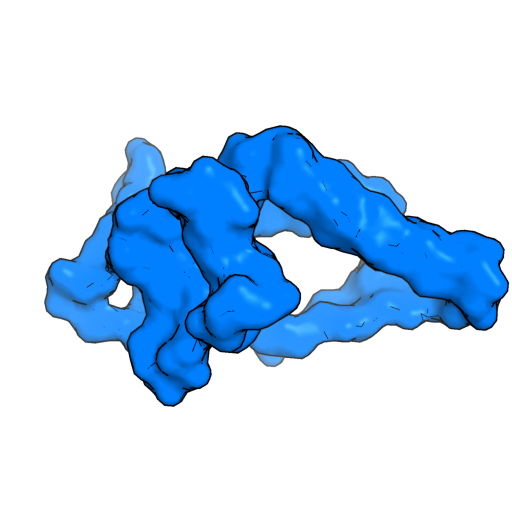04 -0.481 15.312 1.00 88.75 81 GLU A CA 1
ATOM 668 C C . GLU A 1 81 ? -10.356 -0.266 13.793 1.00 88.75 81 GLU A C 1
ATOM 670 O O . GLU A 1 81 ? -9.250 -0.065 13.288 1.00 88.75 81 GLU A O 1
ATOM 675 N N . TRP A 1 82 ? -11.464 -0.318 13.051 1.00 91.62 82 TRP A N 1
ATOM 676 C CA . TRP A 1 82 ? -11.509 -0.114 11.606 1.00 91.62 82 TRP A CA 1
ATOM 677 C C . TRP A 1 82 ? -12.746 0.691 11.195 1.00 91.62 82 TRP A C 1
ATOM 679 O O . TRP A 1 82 ? -13.728 0.780 11.936 1.00 91.62 82 TRP A O 1
ATOM 689 N N . LYS A 1 83 ? -12.704 1.265 9.986 1.00 89.62 83 LYS A N 1
ATOM 690 C CA . LYS A 1 83 ? -13.792 2.071 9.419 1.00 89.62 83 LYS A CA 1
ATOM 691 C C . LYS A 1 83 ? -14.395 1.415 8.179 1.00 89.62 83 LYS A C 1
ATOM 693 O O . LYS A 1 83 ? -13.633 0.985 7.307 1.00 89.62 83 LYS A O 1
ATOM 698 N N . PRO A 1 84 ? -15.734 1.391 8.052 1.00 92.44 84 PRO A N 1
ATOM 699 C CA . PRO A 1 84 ? -16.380 0.920 6.839 1.00 92.44 84 PRO A CA 1
ATOM 700 C C . PRO A 1 84 ? -16.073 1.828 5.649 1.00 92.44 84 PRO A C 1
ATOM 702 O O . PRO A 1 84 ? -15.750 3.007 5.801 1.00 92.44 84 PRO A O 1
ATOM 705 N N . ASN A 1 85 ? -16.184 1.262 4.450 1.00 92.62 85 ASN A N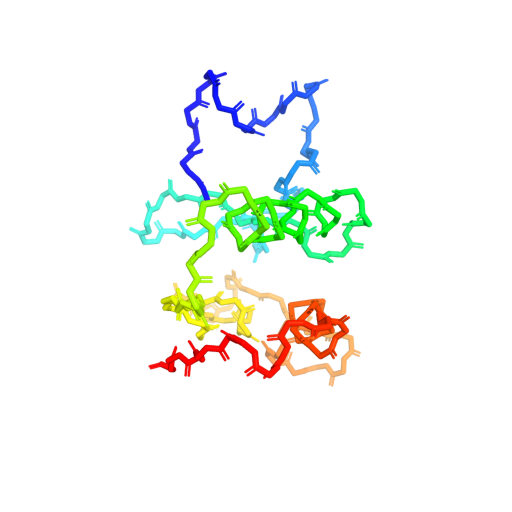 1
ATOM 706 C CA . ASN A 1 85 ? -16.128 2.028 3.213 1.00 92.62 85 ASN A CA 1
ATOM 707 C C . ASN A 1 85 ? -17.387 2.902 3.038 1.00 92.62 85 ASN A C 1
ATOM 709 O O . ASN A 1 85 ? -18.337 2.833 3.820 1.00 92.62 85 ASN A O 1
ATOM 713 N N . ILE A 1 86 ? -17.416 3.707 1.973 1.00 92.19 86 ILE A N 1
ATOM 714 C CA . ILE A 1 86 ? -18.526 4.629 1.665 1.00 92.19 86 ILE A CA 1
ATOM 715 C C . ILE A 1 86 ? -19.898 3.944 1.505 1.00 92.19 86 ILE A C 1
ATOM 717 O O . ILE A 1 86 ? -20.921 4.619 1.573 1.00 92.19 86 ILE A O 1
ATOM 721 N N . TYR A 1 87 ? -19.929 2.623 1.304 1.00 93.94 87 TYR A N 1
ATOM 722 C CA . TYR A 1 87 ? -21.144 1.816 1.172 1.00 93.94 87 TYR A CA 1
ATOM 723 C C . TYR A 1 87 ? -21.488 1.029 2.446 1.00 93.94 87 TYR A C 1
ATOM 725 O O . TYR A 1 87 ? -22.423 0.232 2.437 1.00 93.94 87 TYR A O 1
ATOM 733 N N . GLY A 1 88 ? -20.749 1.228 3.542 1.00 92.88 88 GLY A N 1
ATOM 734 C CA . GLY A 1 88 ? 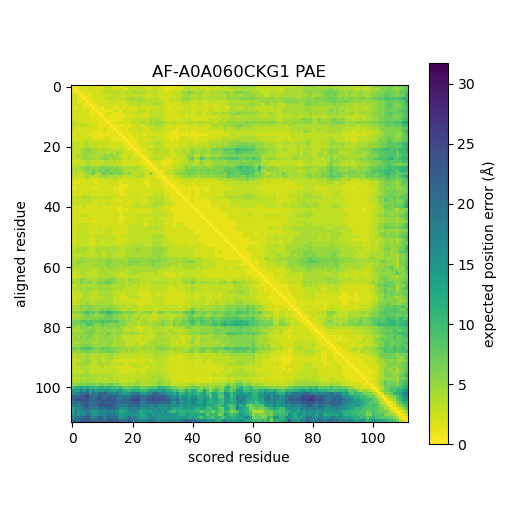-20.943 0.494 4.795 1.00 92.88 88 GLY A CA 1
ATOM 735 C C . GLY A 1 88 ? -20.290 -0.895 4.823 1.00 92.88 88 GLY A C 1
ATOM 736 O O . GLY A 1 88 ? -20.432 -1.604 5.815 1.00 92.88 88 GLY A O 1
ATOM 737 N N . GLY A 1 89 ? -19.587 -1.288 3.758 1.00 92.88 89 GLY A N 1
ATOM 738 C CA . GLY A 1 89 ? -18.893 -2.569 3.650 1.00 92.88 89 GLY A CA 1
ATOM 739 C C . GLY A 1 89 ? -17.477 -2.542 4.225 1.00 92.88 89 GLY A C 1
ATOM 740 O O . GLY A 1 89 ? -16.944 -1.492 4.595 1.00 92.88 89 GLY A O 1
ATOM 741 N N . ARG A 1 90 ? -16.843 -3.715 4.274 1.00 93.44 90 ARG A N 1
ATOM 742 C CA . ARG A 1 90 ? -15.465 -3.890 4.769 1.00 93.44 90 ARG A CA 1
ATOM 743 C C . ARG A 1 90 ? -14.405 -3.869 3.675 1.00 93.44 90 ARG A C 1
ATOM 745 O O . ARG A 1 90 ? -13.213 -3.921 3.955 1.00 93.44 90 ARG A O 1
ATOM 752 N N . GLU A 1 91 ? -14.827 -3.814 2.424 1.00 94.00 91 GLU A N 1
ATOM 753 C CA . GLU A 1 91 ? -13.957 -3.874 1.262 1.00 94.00 91 GLU A CA 1
ATOM 754 C C . GLU A 1 91 ? -13.165 -2.570 1.130 1.00 94.00 91 GLU A C 1
ATOM 756 O O . GLU A 1 91 ? -13.722 -1.470 1.191 1.00 94.00 91 GLU A O 1
ATOM 761 N N . ASN A 1 92 ? -11.862 -2.691 0.908 1.00 93.38 92 ASN A N 1
ATOM 762 C CA . ASN A 1 92 ? -10.990 -1.588 0.549 1.00 93.38 92 ASN A CA 1
ATOM 763 C C . ASN A 1 92 ? -11.150 -1.293 -0.949 1.00 93.38 92 ASN A C 1
ATOM 765 O O . ASN A 1 92 ? -10.502 -1.910 -1.798 1.00 93.38 92 ASN A O 1
ATOM 769 N N . LEU A 1 93 ? -12.058 -0.371 -1.273 1.00 93.38 93 LEU A N 1
ATOM 770 C CA . LEU A 1 93 ? -12.409 -0.031 -2.653 1.00 93.38 93 LEU A CA 1
ATOM 771 C C . LEU A 1 93 ? -11.207 0.506 -3.435 1.00 93.38 93 LEU A C 1
ATOM 773 O O . LEU A 1 93 ? -11.081 0.242 -4.630 1.00 93.38 93 LEU A O 1
ATOM 777 N N . GLU A 1 94 ? -10.308 1.224 -2.766 1.00 92.75 94 GLU A N 1
ATOM 778 C CA . GLU A 1 94 ? -9.087 1.755 -3.357 1.00 92.75 94 GLU A CA 1
ATOM 779 C C . GLU A 1 94 ? -8.132 0.625 -3.765 1.00 92.75 94 GLU A C 1
ATOM 781 O O . GLU A 1 94 ? -7.625 0.622 -4.889 1.00 92.75 94 GLU A O 1
ATOM 786 N N . ALA A 1 95 ? -7.936 -0.372 -2.899 1.00 91.56 95 ALA A N 1
ATOM 787 C CA . ALA A 1 95 ? -7.118 -1.545 -3.206 1.00 91.56 95 ALA A CA 1
ATOM 788 C C . ALA A 1 95 ? -7.755 -2.429 -4.293 1.00 91.56 95 ALA A C 1
ATOM 790 O O . ALA A 1 95 ? -7.069 -2.866 -5.218 1.00 91.56 95 ALA A O 1
ATOM 791 N N . VAL A 1 96 ? -9.075 -2.642 -4.243 1.00 91.50 96 VAL A N 1
ATOM 792 C CA . VAL A 1 96 ? -9.817 -3.358 -5.298 1.00 91.50 96 VAL A CA 1
ATOM 793 C C . VAL A 1 96 ? -9.645 -2.648 -6.643 1.00 91.50 96 VAL A C 1
ATOM 795 O O . VAL A 1 96 ? -9.291 -3.273 -7.642 1.00 91.50 96 VAL A O 1
ATOM 798 N N . SER A 1 97 ? -9.835 -1.327 -6.664 1.00 90.56 97 SER A N 1
ATOM 799 C CA . SER A 1 97 ? -9.641 -0.491 -7.849 1.00 90.56 97 SER A CA 1
ATOM 800 C C . SER A 1 97 ? -8.198 -0.534 -8.351 1.00 90.56 97 SER A C 1
ATOM 802 O O . SER A 1 97 ? -7.969 -0.535 -9.562 1.00 90.56 97 SER A O 1
ATOM 804 N N . PHE A 1 98 ? -7.213 -0.598 -7.454 1.00 90.31 98 PHE A N 1
ATOM 805 C CA . PHE A 1 98 ? -5.810 -0.761 -7.823 1.00 90.31 98 PHE A CA 1
ATOM 806 C C . PHE A 1 98 ? -5.580 -2.061 -8.604 1.00 90.31 98 PHE A C 1
ATOM 808 O O . PHE A 1 98 ? -5.011 -2.003 -9.693 1.00 90.31 98 PHE A O 1
ATOM 815 N N . PHE A 1 99 ? -6.088 -3.196 -8.118 1.00 87.00 99 PHE A N 1
ATOM 816 C CA . PHE A 1 99 ? -5.961 -4.481 -8.810 1.00 87.00 99 PHE A CA 1
ATOM 817 C C . PHE A 1 99 ? -6.751 -4.536 -10.120 1.00 87.00 99 PHE A C 1
ATOM 819 O O . PHE A 1 99 ? -6.195 -4.936 -11.140 1.00 87.00 99 PHE A O 1
ATOM 826 N N . MET A 1 100 ? -8.005 -4.073 -10.135 1.00 84.19 100 MET A N 1
ATOM 827 C CA . MET A 1 100 ? -8.831 -4.070 -11.351 1.00 84.19 100 MET A CA 1
ATOM 828 C C . MET A 1 100 ? -8.247 -3.200 -12.471 1.00 84.19 100 MET A C 1
ATOM 830 O O . MET A 1 100 ? -8.312 -3.576 -13.637 1.00 84.19 100 MET A O 1
ATOM 834 N N . ASN A 1 101 ? -7.673 -2.042 -12.128 1.00 79.25 101 ASN A N 1
ATOM 835 C CA . ASN A 1 101 ? -7.095 -1.121 -13.112 1.00 79.25 101 ASN A CA 1
ATOM 836 C C . ASN A 1 101 ? -5.624 -1.414 -13.428 1.00 79.25 101 ASN A C 1
ATOM 838 O O . ASN A 1 101 ? -5.057 -0.803 -14.337 1.00 79.25 101 ASN A O 1
ATOM 842 N N . SER A 1 102 ? -4.982 -2.315 -12.684 1.00 68.31 102 SER A N 1
ATOM 843 C CA . SER A 1 102 ? -3.649 -2.776 -13.040 1.00 68.31 102 SER A CA 1
ATOM 844 C C . SER A 1 102 ? -3.752 -3.585 -14.338 1.00 68.31 102 SER A C 1
ATOM 846 O O . SER A 1 102 ? -4.370 -4.644 -14.391 1.00 68.31 102 SER A O 1
ATOM 848 N N . GLN A 1 103 ? -3.130 -3.094 -15.414 1.00 58.94 103 GLN A N 1
ATOM 849 C CA . GLN A 1 103 ? -3.025 -3.808 -16.703 1.00 58.94 103 GLN A CA 1
ATOM 850 C C . GLN A 1 103 ? -2.285 -5.158 -16.592 1.00 58.94 103 GLN A C 1
ATOM 852 O O . GLN A 1 103 ? -2.185 -5.901 -17.560 1.00 58.94 103 GLN A O 1
ATOM 857 N N . LEU A 1 104 ? -1.783 -5.470 -15.399 1.00 58.09 104 LEU A N 1
ATOM 858 C CA . LEU A 1 104 ? -1.028 -6.655 -15.027 1.00 58.09 104 LEU A CA 1
ATOM 859 C C . LEU A 1 104 ? -1.920 -7.855 -14.659 1.00 58.09 104 LEU A C 1
ATOM 861 O O . LEU A 1 104 ? -1.403 -8.904 -14.290 1.00 58.09 104 LEU A O 1
ATOM 865 N N . SER A 1 105 ? -3.247 -7.735 -14.752 1.00 53.75 105 SER A N 1
ATOM 866 C CA . SER A 1 105 ? -4.193 -8.799 -14.377 1.00 53.75 105 SER A CA 1
ATOM 867 C C . SER A 1 105 ? -3.996 -10.125 -15.130 1.00 53.75 105 SER A C 1
ATOM 869 O O . SER A 1 105 ? -4.417 -11.162 -14.627 1.00 53.75 105 SER A O 1
ATOM 871 N N . CYS A 1 106 ? -3.325 -10.125 -16.289 1.00 51.88 106 CYS A N 1
ATOM 872 C CA . CYS A 1 106 ? -2.958 -11.353 -17.007 1.00 51.88 106 CYS A CA 1
ATOM 873 C C . CYS A 1 106 ? -1.616 -11.973 -16.562 1.00 51.88 106 CYS A C 1
ATOM 875 O O . CYS A 1 106 ? -1.393 -13.151 -16.821 1.00 51.88 106 CYS A O 1
ATOM 877 N N . GLU A 1 107 ? -0.737 -11.217 -15.895 1.00 56.47 107 GLU A N 1
ATOM 878 C CA . GLU A 1 107 ? 0.624 -11.643 -15.503 1.00 56.47 107 GLU A CA 1
ATOM 879 C C . GLU A 1 107 ? 0.793 -11.787 -13.974 1.00 56.47 107 GLU A C 1
ATOM 881 O O . GLU A 1 107 ? 1.814 -12.288 -13.494 1.00 56.47 107 GLU A O 1
ATOM 886 N N . ILE A 1 108 ? -0.206 -11.364 -13.187 1.00 60.03 108 ILE A N 1
ATOM 887 C CA . ILE A 1 108 ? -0.204 -11.464 -11.723 1.00 60.03 108 ILE A CA 1
ATOM 888 C C . ILE A 1 108 ? -1.058 -12.644 -11.256 1.00 60.03 108 ILE A C 1
ATOM 890 O O . ILE A 1 108 ? -2.279 -12.651 -11.408 1.00 60.03 108 ILE A O 1
ATOM 894 N N . CYS A 1 109 ? -0.427 -13.602 -10.577 1.00 62.91 109 CYS A N 1
ATOM 895 C CA . CYS A 1 109 ? -1.123 -14.649 -9.837 1.00 62.91 109 CYS A CA 1
ATOM 896 C C . CYS A 1 109 ? -1.415 -14.161 -8.407 1.00 62.91 109 CYS A C 1
ATOM 898 O O . CYS A 1 109 ? -0.501 -13.997 -7.594 1.00 62.91 109 CYS A O 1
ATOM 900 N N . MET A 1 110 ? -2.689 -13.926 -8.086 1.00 63.16 110 MET A N 1
ATOM 901 C CA . MET A 1 110 ? -3.128 -13.512 -6.747 1.00 63.16 110 MET A CA 1
ATOM 902 C C . MET A 1 110 ? -3.423 -14.744 -5.881 1.00 63.16 110 MET A C 1
ATOM 904 O O . MET A 1 110 ? -4.240 -15.577 -6.271 1.00 63.16 110 MET A O 1
ATOM 908 N N . MET A 1 111 ? -2.782 -14.863 -4.713 1.00 52.19 111 MET A N 1
ATOM 909 C CA . MET A 1 111 ? -3.151 -15.859 -3.697 1.00 52.19 111 MET A CA 1
ATOM 910 C C . MET A 1 111 ? -3.892 -15.176 -2.544 1.00 52.19 111 MET A C 1
ATOM 912 O O . MET A 1 111 ? -3.454 -14.134 -2.055 1.00 52.19 111 MET A O 1
ATOM 916 N N . MET A 1 112 ? -5.041 -15.752 -2.177 1.00 45.44 112 MET A N 1
ATOM 917 C CA . MET A 1 112 ? -5.904 -15.293 -1.082 1.00 45.44 112 MET A CA 1
ATOM 918 C C . MET A 1 112 ? -5.388 -15.756 0.274 1.00 45.44 112 MET A C 1
ATOM 920 O O . MET A 1 112 ? -4.905 -16.909 0.347 1.00 45.44 112 MET A O 1
#

pLDDT: mean 88.12, std 10.8, range [45.44, 96.19]

Foldseek 3Di:
DACDPVDDHCPVVACDQADNPCLQQADPVVNHGDGDLVDPVNLVVVLVVVVCCCPVVVDQAEEDPPLVVLQFSCVVHDPPSGDADPVRHGTPVSSVCSQVPRPRVVRYDYDD

Radius of gyration: 14.55 Å; Cα contacts (8 Å, |Δi|>4): 147; chains: 1; bounding box: 37×31×35 Å